Protein AF-A0A1K1MKZ1-F1 (afdb_monomer)

Radius of gyration: 16.84 Å; Cα contacts (8 Å, |Δi|>4): 110; chains: 1; bounding box: 37×31×48 Å

Solvent-accessible surface area (backbone atoms only — not comparable to full-atom values): 6773 Å² total; per-residue (Å²): 129,90,79,80,50,35,42,56,54,51,42,33,53,75,53,73,44,52,67,61,57,47,12,58,75,70,70,48,51,48,69,56,46,55,48,37,44,48,33,24,62,73,51,54,69,74,54,50,50,49,51,20,63,74,36,75,48,57,65,86,42,44,46,56,41,38,50,76,76,44,83,80,62,46,66,76,57,48,52,53,48,53,37,51,52,45,32,75,74,72,42,54,68,73,57,30,51,52,53,51,53,52,49,53,54,51,54,49,35,35,75,72,66,78,39,81,83,83,126

Secondary structure (DSSP, 8-state):
-----EEHHHHHHHTT--HHHHHHHHTS-HHHHHHHHHBGGG--HHHHHHHHHHHT--TTTEE-SBGGGGTT--HHHHHHHHHHHHHHTT--HHHHHHHHHHHHHHHHHHHTTSS----

Mean predicted aligned error: 11.68 Å

pLDDT: mean 83.81, std 14.67, range [37.41, 98.06]

Sequence (119 aa):
MTEYKITIRTAREEAGMSLEKAAQDIGVSVKRLKWYELHGSRIPVNMARKLAETYGVSTDEIHFGTEEDCDGWNLSVMRRDVIQRIVNFGISPERAEIMVSSLESKLLAVIQGEEELAL

Nearest PDB structures (foldseek):
  3mlf-assembly2_C  TM=7.728E-01  e=1.302E-02  Staphylococcus aureus subsp. aureus USA300_TCH1516
  2b5a-assembly1_A  TM=8.771E-01  e=5.605E-02  [Bacillus] caldolyticus
  3f52-assembly1_A  TM=9.070E-01  e=9.828E-02  Corynebacterium glutamicum
  2lyp-assembly1_A  TM=8.109E-01  e=5.929E-02  Enterococcus faecalis
  3vk0-assembly1_A  TM=7.395E-01  e=5.010E-02  Neisseria meningitidis MC58

Foldseek 3Di:
DPQAAEALVLLCVQLVHDLCRLCVQLVHDSVVSVVCSQQLLPDDPVSLVSSCVSSVHDSSRYDSHGVVVVPDDDPVVCLVVQLVVVVVVVDDSVVSNVVSVVVVVVVVCVVVVVDPDDD

Structure (mmCIF, N/CA/C/O backbone):
data_AF-A0A1K1MKZ1-F1
#
_entry.id   AF-A0A1K1MKZ1-F1
#
loop_
_atom_site.group_PDB
_atom_site.id
_atom_site.type_symbol
_atom_site.label_atom_id
_atom_site.label_alt_id
_atom_site.label_comp_id
_atom_site.label_asym_id
_atom_site.label_entity_id
_atom_site.label_seq_id
_atom_site.pdbx_PDB_ins_code
_atom_site.Cartn_x
_atom_site.Cartn_y
_atom_site.Cartn_z
_atom_site.occupancy
_atom_site.B_iso_or_equiv
_atom_site.auth_seq_id
_atom_site.auth_comp_id
_atom_site.auth_asym_id
_atom_site.auth_atom_id
_atom_site.pdbx_PDB_model_num
ATOM 1 N N . MET A 1 1 ? -14.957 -9.172 -19.477 1.00 37.41 1 MET A N 1
ATOM 2 C CA . MET A 1 1 ? -14.214 -7.999 -18.979 1.00 37.41 1 MET A CA 1
ATOM 3 C C . MET A 1 1 ? -13.135 -8.524 -18.059 1.00 37.41 1 MET A C 1
ATOM 5 O O . MET A 1 1 ? -13.472 -9.210 -17.107 1.00 37.41 1 MET A O 1
ATOM 9 N N . THR A 1 2 ? -11.865 -8.334 -18.397 1.00 39.31 2 THR A N 1
ATOM 10 C CA . THR A 1 2 ? -10.751 -8.685 -17.508 1.00 39.31 2 THR A CA 1
ATOM 11 C C . THR A 1 2 ? -10.769 -7.716 -16.331 1.00 39.31 2 THR A C 1
ATOM 13 O O . THR A 1 2 ? -10.584 -6.517 -16.513 1.00 39.31 2 THR A O 1
ATOM 16 N N . GLU A 1 3 ? -11.118 -8.241 -15.162 1.00 56.44 3 GLU A N 1
ATOM 17 C CA . GLU A 1 3 ? -11.353 -7.513 -13.917 1.00 56.44 3 GLU A CA 1
ATOM 18 C C . GLU A 1 3 ? -10.015 -6.984 -13.374 1.00 56.44 3 GLU A C 1
ATOM 20 O O . GLU A 1 3 ? -9.137 -7.764 -13.002 1.00 56.44 3 GLU A O 1
ATOM 25 N N . TYR A 1 4 ? -9.823 -5.664 -13.401 1.00 66.75 4 TYR A N 1
ATOM 26 C CA . TYR A 1 4 ? -8.646 -5.021 -12.820 1.00 66.75 4 TYR A CA 1
ATOM 27 C C . TYR A 1 4 ? -8.772 -5.077 -11.294 1.00 66.75 4 TYR A C 1
ATOM 29 O O . 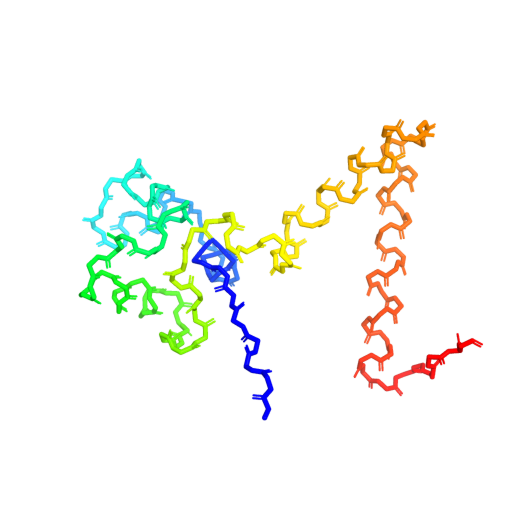TYR A 1 4 ? -9.731 -4.543 -10.742 1.00 66.75 4 TYR A O 1
ATOM 37 N N . LYS A 1 5 ? -7.834 -5.752 -10.621 1.00 83.06 5 LYS A N 1
ATOM 38 C CA . LYS A 1 5 ? -7.792 -5.859 -9.156 1.00 83.06 5 LYS A CA 1
ATOM 39 C C . LYS A 1 5 ? -6.575 -5.115 -8.620 1.00 83.06 5 LYS A C 1
ATOM 41 O O . LYS A 1 5 ? -5.498 -5.192 -9.206 1.00 83.06 5 LYS A O 1
ATOM 46 N N . ILE A 1 6 ? -6.735 -4.444 -7.487 1.00 85.31 6 ILE A N 1
ATOM 47 C CA . ILE A 1 6 ? -5.677 -3.698 -6.803 1.00 85.31 6 ILE A CA 1
ATOM 48 C C . ILE A 1 6 ? -5.078 -4.509 -5.654 1.00 85.31 6 ILE A C 1
ATOM 50 O O . ILE A 1 6 ? -5.718 -5.390 -5.080 1.00 85.31 6 ILE A O 1
ATOM 54 N N . THR A 1 7 ? -3.833 -4.215 -5.285 1.00 89.81 7 THR A N 1
ATOM 55 C CA . THR A 1 7 ? -3.218 -4.846 -4.108 1.00 89.81 7 THR A CA 1
ATOM 56 C C . THR A 1 7 ? -3.839 -4.323 -2.811 1.00 89.81 7 THR A C 1
ATOM 58 O O . THR A 1 7 ? -4.373 -3.215 -2.763 1.00 89.81 7 THR A O 1
ATOM 61 N N . ILE A 1 8 ? -3.691 -5.073 -1.718 1.00 92.00 8 ILE A N 1
ATOM 62 C CA . ILE A 1 8 ? -4.114 -4.635 -0.374 1.00 92.00 8 ILE A CA 1
ATOM 63 C C . ILE A 1 8 ? -3.406 -3.334 0.030 1.00 92.00 8 ILE A C 1
ATOM 65 O O . ILE A 1 8 ? -4.019 -2.450 0.626 1.00 92.00 8 ILE A O 1
ATOM 69 N N . ARG A 1 9 ? -2.121 -3.195 -0.330 1.00 92.69 9 ARG A N 1
ATOM 70 C CA . ARG A 1 9 ? -1.355 -1.961 -0.119 1.00 92.69 9 ARG A CA 1
ATOM 71 C C . ARG A 1 9 ? -1.977 -0.793 -0.878 1.00 92.69 9 ARG A C 1
ATOM 73 O O . ARG A 1 9 ? -2.153 0.269 -0.295 1.00 92.69 9 ARG A O 1
ATOM 80 N N . THR A 1 10 ? -2.301 -0.998 -2.153 1.00 88.56 10 THR A N 1
ATOM 81 C CA . THR A 1 10 ? -2.924 0.023 -3.007 1.00 88.56 10 THR A CA 1
ATOM 82 C C . THR A 1 10 ? -4.262 0.465 -2.424 1.00 88.56 10 THR A C 1
ATOM 84 O O . THR A 1 10 ? -4.448 1.657 -2.222 1.00 88.56 10 THR A O 1
ATOM 87 N N . ALA A 1 11 ? -5.125 -0.476 -2.027 1.00 92.56 11 ALA A N 1
ATOM 88 C CA . ALA A 1 11 ? -6.397 -0.160 -1.375 1.00 92.56 11 ALA A CA 1
ATOM 89 C C . ALA A 1 11 ? -6.206 0.699 -0.109 1.00 92.56 11 ALA A C 1
ATOM 91 O O . ALA A 1 11 ? -6.930 1.667 0.109 1.00 92.56 11 ALA A O 1
ATOM 92 N N . ARG A 1 12 ? -5.187 0.399 0.710 1.00 95.56 12 ARG A N 1
ATOM 93 C CA . ARG A 1 12 ? -4.854 1.212 1.891 1.00 95.56 12 ARG A CA 1
ATOM 94 C C . ARG A 1 12 ? -4.372 2.619 1.522 1.00 95.56 12 ARG A C 1
ATOM 96 O O . ARG A 1 12 ? -4.743 3.586 2.187 1.00 95.56 12 ARG A O 1
ATOM 103 N N . GLU A 1 13 ? -3.486 2.723 0.535 1.00 93.06 13 GLU A N 1
ATOM 104 C CA . GLU A 1 13 ? -2.912 3.997 0.088 1.00 93.06 13 GLU A CA 1
ATOM 105 C C . GLU A 1 13 ? -3.986 4.905 -0.525 1.00 93.06 13 GLU A C 1
ATOM 107 O O . GLU A 1 13 ? -4.035 6.087 -0.189 1.00 93.06 13 GLU A O 1
ATOM 112 N N . GLU A 1 14 ? -4.899 4.350 -1.324 1.00 90.81 14 GLU A N 1
ATOM 113 C CA . GLU A 1 14 ? -6.048 5.068 -1.895 1.00 90.81 14 GLU A CA 1
ATOM 114 C C . GLU A 1 14 ? -7.070 5.482 -0.828 1.00 90.81 14 GLU A C 1
ATOM 116 O O . GLU A 1 14 ? -7.641 6.569 -0.910 1.00 90.81 14 GLU A O 1
ATOM 121 N N . ALA A 1 15 ? -7.220 4.692 0.240 1.00 92.94 15 ALA A N 1
ATOM 122 C CA . ALA A 1 15 ? -7.980 5.083 1.428 1.00 92.94 15 ALA A CA 1
ATOM 123 C C . ALA A 1 15 ? -7.283 6.173 2.278 1.00 92.94 15 ALA A C 1
ATOM 125 O O . ALA A 1 15 ? -7.802 6.573 3.323 1.00 92.94 15 ALA A O 1
ATOM 126 N N . GLY A 1 16 ? -6.095 6.647 1.878 1.00 94.56 16 GLY A N 1
ATOM 127 C CA . GLY A 1 16 ? -5.350 7.699 2.573 1.00 94.56 16 GLY A CA 1
ATOM 128 C C . GLY A 1 16 ? -4.791 7.272 3.933 1.00 94.56 16 GLY A C 1
ATOM 129 O O . GLY A 1 16 ? -4.509 8.117 4.785 1.00 94.56 16 GLY A O 1
ATOM 130 N N . MET A 1 17 ? -4.644 5.965 4.172 1.00 95.94 17 MET A N 1
ATOM 131 C CA . MET A 1 17 ? -4.251 5.432 5.474 1.00 95.94 17 MET A CA 1
ATOM 132 C C . MET A 1 17 ? -2.757 5.106 5.548 1.00 95.94 17 MET A C 1
ATOM 134 O O . MET A 1 17 ? -2.203 4.390 4.706 1.00 95.94 17 MET A O 1
ATOM 138 N N . SER A 1 18 ? -2.104 5.537 6.634 1.00 96.69 18 SER A N 1
ATOM 139 C CA . SER A 1 18 ? -0.785 5.002 6.990 1.00 96.69 18 SER A CA 1
ATOM 140 C C . SER A 1 18 ? -0.899 3.534 7.412 1.00 96.69 18 SER A C 1
ATOM 142 O O . SER A 1 18 ? -1.965 3.062 7.822 1.00 96.69 18 SER A O 1
ATOM 144 N N . LEU A 1 19 ? 0.214 2.803 7.345 1.00 96.75 19 LEU A N 1
ATOM 145 C CA . LEU A 1 19 ? 0.263 1.404 7.766 1.00 96.75 19 LEU A CA 1
ATOM 146 C C . LEU A 1 19 ? -0.100 1.250 9.256 1.00 96.75 19 LEU A C 1
ATOM 148 O O . LEU A 1 19 ? -0.802 0.318 9.637 1.00 96.75 19 LEU A O 1
ATOM 152 N N . GLU A 1 20 ? 0.345 2.180 10.098 1.00 97.81 20 GLU A N 1
ATOM 153 C CA . GLU A 1 20 ? 0.076 2.209 11.537 1.00 97.81 20 GLU A CA 1
ATOM 154 C C . GLU A 1 20 ? -1.402 2.463 11.820 1.00 97.81 20 GLU A C 1
ATOM 156 O O . GLU A 1 20 ? -2.010 1.741 12.613 1.00 97.81 20 GLU A O 1
ATOM 161 N N . LYS A 1 21 ? -1.985 3.455 11.136 1.00 97.56 21 LYS A N 1
ATOM 162 C CA . LYS A 1 21 ? -3.394 3.816 11.290 1.00 97.56 21 LYS A CA 1
ATOM 163 C C . LYS A 1 21 ? -4.308 2.676 10.847 1.00 97.56 21 LYS A C 1
ATOM 165 O O . LYS A 1 21 ? -5.187 2.271 11.603 1.00 97.56 21 LYS A O 1
ATOM 170 N N . ALA A 1 22 ? -4.041 2.095 9.680 1.00 97.62 22 ALA A N 1
ATOM 171 C CA . ALA A 1 22 ? -4.790 0.943 9.196 1.00 97.62 22 ALA A CA 1
ATOM 172 C C . ALA A 1 22 ? -4.669 -0.254 10.151 1.00 97.62 22 ALA A C 1
ATOM 174 O O . ALA A 1 22 ? -5.669 -0.886 10.479 1.00 97.62 22 ALA A O 1
ATOM 175 N N . ALA A 1 23 ? -3.466 -0.557 10.650 1.00 97.81 23 ALA A N 1
ATOM 176 C CA . ALA A 1 23 ? -3.267 -1.663 11.586 1.00 97.81 23 ALA A CA 1
ATOM 177 C C . ALA A 1 23 ? -4.066 -1.466 12.885 1.00 97.81 23 ALA A C 1
ATOM 179 O O . ALA A 1 23 ? -4.680 -2.417 13.376 1.00 97.81 23 ALA A O 1
ATOM 180 N N . GLN A 1 24 ? -4.102 -0.234 13.401 1.00 97.44 24 GLN A N 1
ATOM 181 C CA . GLN A 1 24 ? -4.913 0.137 14.556 1.00 97.44 24 GLN A CA 1
ATOM 182 C C . GLN A 1 24 ? -6.410 -0.076 14.290 1.00 97.44 24 GLN A C 1
ATOM 184 O O . GLN A 1 24 ? -7.071 -0.737 15.091 1.00 97.44 24 GLN A O 1
ATOM 189 N N . ASP A 1 25 ? -6.927 0.419 13.165 1.00 96.69 25 ASP A N 1
ATOM 190 C CA . ASP A 1 25 ? -8.357 0.346 12.827 1.00 96.69 25 ASP A CA 1
ATOM 191 C C . ASP A 1 25 ? -8.809 -1.101 12.549 1.00 96.69 25 ASP A C 1
ATOM 193 O O . ASP A 1 25 ? -9.879 -1.543 12.976 1.00 96.69 25 ASP A O 1
ATOM 197 N N . ILE A 1 26 ? -7.938 -1.901 11.932 1.00 96.12 26 ILE A N 1
ATOM 198 C CA . ILE A 1 26 ? -8.168 -3.329 11.679 1.00 96.12 26 ILE A CA 1
ATOM 199 C C . ILE A 1 26 ? -7.983 -4.163 12.960 1.00 96.12 26 ILE A C 1
ATOM 201 O O . ILE A 1 26 ? -8.495 -5.282 13.060 1.00 96.12 26 ILE A O 1
ATOM 205 N N . GLY A 1 27 ? -7.302 -3.641 13.981 1.00 96.31 27 GLY A N 1
ATOM 206 C CA . GLY A 1 27 ? -7.037 -4.352 15.232 1.00 96.31 27 GLY A CA 1
ATOM 207 C C . GLY A 1 27 ? -5.984 -5.455 15.086 1.00 96.31 27 GLY A C 1
ATOM 208 O O . GLY A 1 27 ? -6.122 -6.538 15.658 1.00 96.31 27 GLY A O 1
ATOM 209 N N . VAL A 1 28 ? -4.935 -5.205 14.300 1.00 96.88 28 VAL A N 1
ATOM 210 C CA . VAL A 1 28 ? -3.778 -6.099 14.131 1.00 96.88 28 VAL A CA 1
ATOM 211 C C . VAL A 1 28 ? -2.477 -5.344 14.395 1.00 96.88 28 VAL A C 1
ATOM 213 O O . VAL A 1 28 ? -2.441 -4.120 14.431 1.00 96.88 28 VAL A O 1
ATOM 216 N N . SER A 1 29 ? -1.367 -6.060 14.584 1.00 98.06 29 SER A N 1
ATOM 217 C CA . SER A 1 29 ? -0.066 -5.393 14.661 1.00 98.06 29 SER A CA 1
ATOM 218 C C . SER A 1 29 ? 0.358 -4.863 13.289 1.00 98.06 29 SER A C 1
ATOM 220 O O . SER A 1 29 ? 0.086 -5.492 12.267 1.00 98.06 29 SER A O 1
ATOM 222 N N . VAL A 1 30 ? 1.114 -3.761 13.271 1.00 97.69 30 VAL A N 1
ATOM 223 C CA . VAL A 1 30 ? 1.715 -3.185 12.049 1.00 97.69 30 VAL A CA 1
ATOM 224 C C . VAL A 1 30 ? 2.486 -4.247 11.258 1.00 97.69 30 VAL A C 1
ATOM 226 O O . VAL A 1 30 ? 2.338 -4.371 10.046 1.00 97.69 30 VAL A O 1
ATOM 229 N N . LYS A 1 31 ? 3.249 -5.098 11.960 1.00 96.44 31 LYS A N 1
ATOM 230 C CA . LYS A 1 31 ? 3.980 -6.223 11.359 1.00 96.44 31 LYS A CA 1
ATOM 231 C C . LYS A 1 31 ? 3.048 -7.235 10.685 1.00 96.44 31 LYS A C 1
ATOM 233 O O . LYS A 1 31 ? 3.381 -7.738 9.618 1.00 96.44 31 LYS A O 1
ATOM 238 N N . ARG A 1 32 ? 1.905 -7.552 11.305 1.00 95.31 32 ARG A N 1
ATOM 239 C CA . ARG A 1 32 ? 0.921 -8.487 10.744 1.00 95.31 32 ARG A CA 1
ATOM 240 C C . ARG A 1 32 ? 0.221 -7.883 9.528 1.00 95.31 32 ARG A C 1
ATOM 242 O O . ARG A 1 32 ? 0.074 -8.593 8.544 1.00 95.31 32 ARG A O 1
ATOM 249 N N . LEU A 1 33 ? -0.130 -6.596 9.561 1.00 96.31 33 LEU A N 1
ATOM 250 C CA . LEU A 1 33 ? -0.688 -5.917 8.390 1.00 96.31 33 LEU A CA 1
ATOM 251 C C . LEU A 1 33 ? 0.312 -5.878 7.228 1.00 96.31 33 LEU A C 1
ATOM 253 O O . LEU A 1 33 ? -0.035 -6.257 6.118 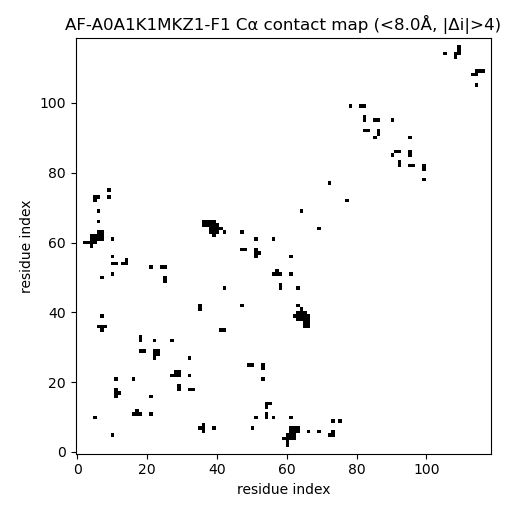1.00 96.31 33 LEU A O 1
ATOM 257 N N . LYS A 1 34 ? 1.577 -5.530 7.491 1.00 93.38 34 LYS A N 1
ATOM 258 C CA . LYS A 1 34 ? 2.639 -5.580 6.473 1.00 93.38 34 LYS A CA 1
ATOM 259 C C . LYS A 1 34 ? 2.795 -6.977 5.871 1.00 93.38 34 LYS A C 1
ATOM 261 O O . LYS A 1 34 ? 3.000 -7.119 4.673 1.00 93.38 34 LYS A O 1
ATOM 266 N N . TRP A 1 35 ? 2.702 -8.011 6.705 1.00 92.75 35 TRP A N 1
ATO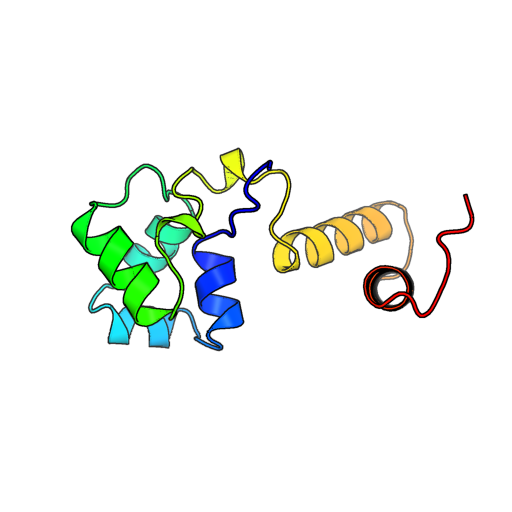M 267 C CA . TRP A 1 35 ? 2.751 -9.396 6.244 1.00 92.75 35 TRP A CA 1
ATOM 268 C C . TRP A 1 35 ? 1.541 -9.752 5.370 1.00 92.75 35 TRP A C 1
ATOM 270 O O . TRP A 1 35 ? 1.703 -10.456 4.382 1.00 92.75 35 TRP A O 1
ATOM 280 N N . TYR A 1 36 ? 0.350 -9.242 5.694 1.00 93.75 36 TYR A N 1
ATOM 281 C CA . TYR A 1 36 ? -0.841 -9.397 4.858 1.00 93.75 36 TYR A CA 1
ATOM 282 C C . TYR A 1 36 ? -0.705 -8.703 3.504 1.00 93.75 36 TYR A C 1
ATOM 284 O O . TYR A 1 36 ? -1.049 -9.318 2.504 1.00 93.75 36 TYR A O 1
ATOM 292 N N . GLU A 1 37 ? -0.152 -7.488 3.445 1.00 91.69 37 GLU A N 1
ATOM 293 C CA . GLU A 1 37 ? 0.111 -6.817 2.161 1.00 91.69 37 GLU A CA 1
ATOM 294 C C . GLU A 1 37 ? 1.017 -7.655 1.247 1.00 91.69 37 GLU A C 1
ATOM 296 O O . GLU A 1 37 ? 0.730 -7.784 0.064 1.00 91.69 37 GLU A O 1
ATOM 301 N N . LEU A 1 38 ? 2.050 -8.287 1.815 1.00 86.75 38 LEU A N 1
ATOM 302 C CA . LEU A 1 38 ? 3.016 -9.105 1.072 1.00 86.75 38 LEU A CA 1
ATOM 303 C C . LEU A 1 38 ? 2.485 -10.500 0.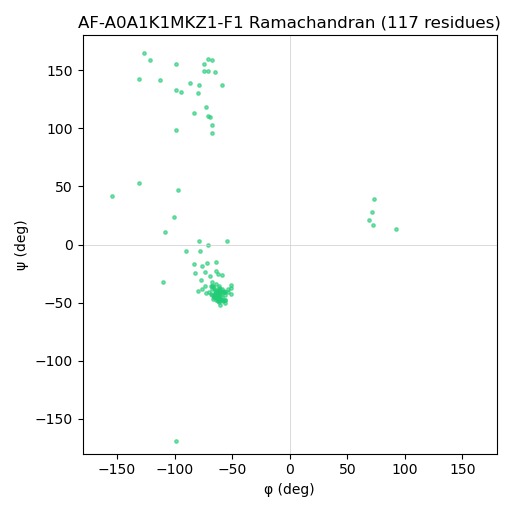698 1.00 86.75 38 LEU A C 1
ATOM 305 O O . LEU A 1 38 ? 2.908 -11.089 -0.298 1.00 86.75 38 LEU A O 1
ATOM 309 N N . HIS A 1 39 ? 1.594 -11.061 1.517 1.00 86.12 39 HIS A N 1
ATOM 310 C CA . HIS A 1 39 ? 1.147 -12.453 1.430 1.00 86.12 39 HIS A CA 1
ATOM 311 C C . HIS A 1 39 ? -0.382 -12.563 1.470 1.00 86.12 39 HIS A C 1
ATOM 313 O O . HIS A 1 39 ? -0.942 -13.322 2.269 1.00 86.12 39 HIS A O 1
ATOM 319 N N . GLY A 1 40 ? -1.058 -11.821 0.590 1.00 85.81 40 GLY A N 1
ATOM 320 C CA . GLY A 1 40 ? -2.517 -11.786 0.458 1.00 85.81 40 GLY A CA 1
ATOM 321 C C . GLY A 1 40 ? -3.172 -13.166 0.336 1.00 85.81 40 GLY A C 1
ATOM 322 O O . GLY A 1 40 ? -4.218 -13.401 0.941 1.00 85.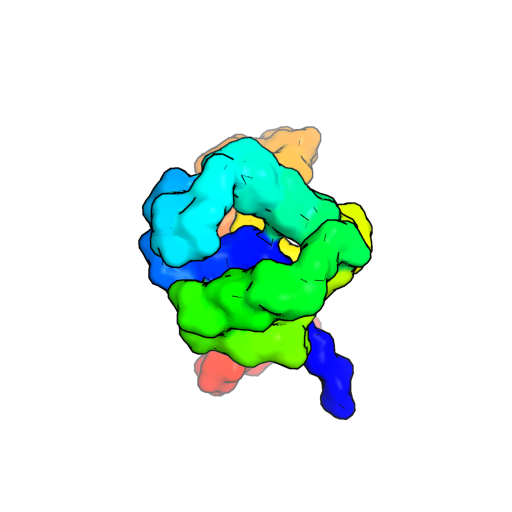81 40 GLY A O 1
ATOM 323 N N . SER A 1 41 ? -2.501 -14.120 -0.318 1.00 85.56 41 SER A N 1
ATOM 324 C CA . SER A 1 41 ? -2.965 -15.513 -0.483 1.00 85.56 41 SER A CA 1
ATOM 325 C C . SER A 1 41 ? -3.085 -16.302 0.818 1.00 85.56 41 SER A C 1
ATOM 327 O O . SER A 1 41 ? -3.712 -17.360 0.859 1.00 85.56 41 SER A O 1
ATOM 329 N N . ARG A 1 42 ? -2.492 -15.800 1.904 1.00 87.81 42 ARG A N 1
ATOM 330 C CA . ARG A 1 42 ? -2.497 -16.439 3.224 1.00 87.81 42 ARG A CA 1
ATOM 331 C C . ARG A 1 42 ? -3.379 -15.706 4.233 1.00 87.81 42 ARG A C 1
ATOM 333 O O . ARG A 1 42 ? -3.308 -15.988 5.432 1.00 87.81 42 ARG A O 1
ATOM 340 N N . ILE A 1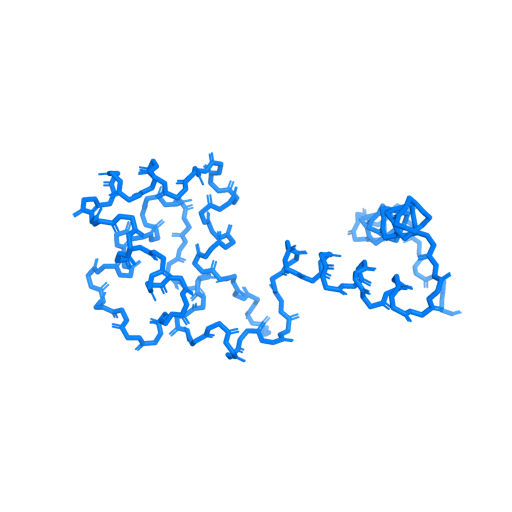 43 ? -4.187 -14.752 3.778 1.00 91.12 43 ILE A N 1
ATOM 341 C CA . ILE A 1 43 ? -5.077 -13.982 4.642 1.00 91.12 43 ILE A CA 1
ATOM 342 C C . ILE A 1 43 ? -6.333 -14.798 4.966 1.00 91.12 43 ILE A C 1
ATOM 344 O O . ILE A 1 43 ? -6.996 -15.310 4.065 1.00 91.12 43 ILE A O 1
ATOM 348 N N . PRO A 1 44 ? -6.722 -14.895 6.249 1.00 92.38 44 PRO A N 1
ATOM 349 C CA . PRO A 1 44 ? -8.018 -15.448 6.626 1.00 92.38 44 PRO A CA 1
ATOM 350 C C . PRO A 1 44 ? -9.183 -14.663 6.000 1.00 92.38 44 PRO A C 1
ATOM 352 O O . PRO A 1 44 ? -9.196 -13.437 6.049 1.00 92.38 44 PRO A O 1
ATOM 355 N N . VAL A 1 45 ? -10.214 -15.343 5.489 1.00 90.81 45 VAL A N 1
ATOM 356 C CA . VAL A 1 45 ? -11.359 -14.707 4.792 1.00 90.81 45 VAL A CA 1
ATOM 357 C C . VAL A 1 45 ? -12.036 -13.604 5.620 1.00 90.81 45 VAL A C 1
ATOM 359 O O . VAL A 1 45 ? -12.426 -12.562 5.099 1.00 90.81 45 VAL A O 1
ATOM 362 N N . ASN A 1 46 ? -12.154 -13.794 6.936 1.00 93.31 46 ASN A N 1
ATOM 363 C CA . ASN A 1 46 ? -12.701 -12.772 7.830 1.00 93.31 46 ASN A CA 1
ATOM 364 C C . ASN A 1 46 ? -11.837 -11.501 7.877 1.00 93.31 46 ASN A C 1
ATOM 366 O O . ASN A 1 46 ? -12.377 -10.407 8.001 1.00 93.31 46 ASN A O 1
ATOM 370 N N . MET A 1 47 ? -10.517 -11.644 7.766 1.00 94.50 47 MET A N 1
ATOM 371 C CA . MET A 1 47 ? -9.582 -10.527 7.717 1.00 94.50 47 MET A CA 1
ATOM 372 C C . MET A 1 47 ? -9.585 -9.846 6.347 1.00 94.50 47 MET A C 1
ATOM 374 O O . MET A 1 47 ? -9.553 -8.624 6.293 1.00 94.50 47 MET A O 1
ATOM 378 N N . ALA A 1 48 ? -9.701 -10.615 5.262 1.00 93.06 48 ALA A N 1
ATOM 379 C CA . ALA A 1 48 ? -9.858 -10.087 3.906 1.00 93.06 48 ALA A CA 1
ATOM 380 C C . ALA A 1 48 ? -11.069 -9.144 3.802 1.00 93.06 48 ALA A C 1
ATOM 382 O O . ALA A 1 48 ? -10.944 -8.014 3.337 1.00 93.06 48 ALA A O 1
ATOM 383 N N . ARG A 1 49 ? -12.221 -9.567 4.335 1.00 94.62 49 ARG A N 1
ATOM 384 C CA . ARG A 1 49 ? -13.421 -8.724 4.419 1.00 94.62 49 ARG A CA 1
ATOM 385 C C . ARG A 1 49 ? -13.211 -7.489 5.296 1.00 94.62 49 ARG A C 1
ATOM 387 O O . ARG A 1 49 ? -13.585 -6.399 4.891 1.00 94.62 49 ARG A O 1
ATOM 394 N N . LYS A 1 50 ? -12.569 -7.640 6.459 1.00 95.62 50 LYS A N 1
ATOM 395 C CA . LYS A 1 50 ? -12.294 -6.506 7.352 1.00 95.62 50 LYS A CA 1
ATOM 396 C C . LYS A 1 50 ? -11.384 -5.458 6.701 1.00 95.62 50 LYS A C 1
ATOM 398 O O . LYS A 1 50 ? -11.598 -4.267 6.898 1.00 95.62 50 LYS A O 1
ATOM 403 N N . LEU A 1 51 ? -10.382 -5.892 5.935 1.00 95.12 51 LEU A N 1
ATOM 404 C CA . LEU A 1 51 ? -9.515 -5.012 5.145 1.00 95.12 51 LEU A CA 1
ATOM 405 C C . LEU A 1 51 ? -10.338 -4.227 4.119 1.00 95.12 51 LEU A C 1
ATOM 407 O O . LEU A 1 51 ? -10.278 -3.004 4.111 1.00 95.12 51 LEU A O 1
ATOM 411 N N . ALA A 1 52 ? -11.148 -4.929 3.323 1.00 95.00 52 ALA A N 1
ATOM 412 C CA . ALA A 1 52 ? -12.005 -4.330 2.303 1.00 95.00 52 ALA A CA 1
ATOM 413 C C . ALA A 1 52 ? -12.973 -3.290 2.902 1.00 95.00 52 ALA A C 1
ATOM 415 O O . ALA A 1 52 ? -13.004 -2.142 2.464 1.00 95.00 52 ALA A O 1
ATOM 416 N N . GLU A 1 53 ? -13.661 -3.648 3.993 1.00 96.38 53 GLU A N 1
ATOM 417 C CA . GLU A 1 53 ? -14.538 -2.741 4.748 1.00 96.38 53 GLU A CA 1
ATOM 418 C C . GLU A 1 53 ? -13.789 -1.511 5.283 1.00 96.38 53 GLU A C 1
ATOM 420 O O . GLU A 1 53 ? -14.302 -0.399 5.205 1.00 96.38 53 GLU A O 1
ATOM 425 N N . THR A 1 54 ? -12.570 -1.693 5.805 1.0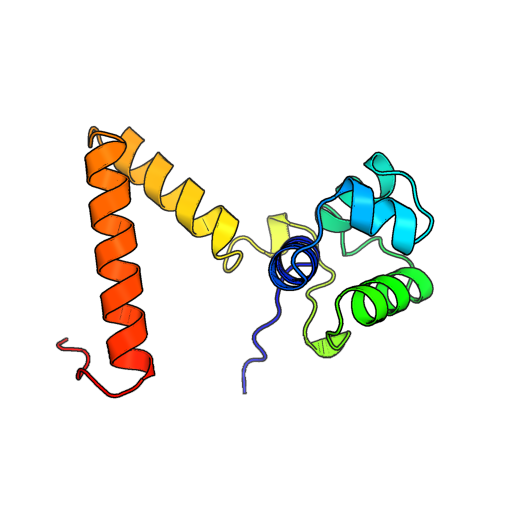0 96.94 54 THR A N 1
ATOM 426 C CA . THR A 1 54 ? -11.764 -0.587 6.354 1.00 96.94 54 THR A CA 1
ATOM 427 C C . THR A 1 54 ? -11.305 0.380 5.264 1.00 96.94 54 THR A C 1
ATOM 429 O O . THR A 1 54 ? -11.223 1.581 5.506 1.00 96.94 54 THR A O 1
ATOM 432 N N . TYR A 1 55 ? -11.001 -0.133 4.072 1.00 96.19 55 TYR A N 1
ATOM 433 C CA . TYR A 1 55 ? -10.507 0.667 2.950 1.00 96.19 55 TYR A CA 1
ATOM 434 C C . TYR A 1 55 ? -11.623 1.206 2.052 1.00 96.19 55 TYR A C 1
ATOM 436 O O . TYR A 1 55 ? -11.349 2.005 1.165 1.00 96.19 55 TYR A O 1
ATOM 444 N N . GLY A 1 56 ? -12.877 0.812 2.292 1.00 94.69 56 GLY A N 1
ATOM 445 C CA . GLY A 1 56 ? -14.020 1.276 1.508 1.00 94.69 56 GLY A CA 1
ATOM 446 C C . GLY A 1 56 ? -14.064 0.704 0.089 1.00 94.69 56 GLY A C 1
ATOM 447 O O . GLY A 1 56 ? -14.607 1.353 -0.799 1.00 94.69 56 GLY A O 1
ATOM 448 N N . VAL A 1 57 ? -13.509 -0.493 -0.118 1.00 92.56 57 VAL A N 1
ATOM 449 C CA . VAL A 1 57 ? -13.476 -1.190 -1.416 1.00 92.56 57 VAL A CA 1
ATOM 450 C C . VAL A 1 57 ? -14.154 -2.558 -1.315 1.00 92.56 57 VAL A C 1
ATOM 452 O O . VAL A 1 57 ? -14.282 -3.122 -0.226 1.00 92.56 57 VAL A O 1
ATOM 455 N N . SER A 1 58 ? -14.588 -3.123 -2.440 1.00 92.12 58 SER A N 1
ATOM 456 C CA . SER A 1 58 ? -15.114 -4.488 -2.500 1.00 92.12 58 SER A CA 1
ATOM 457 C C . SER A 1 58 ? -13.991 -5.522 -2.391 1.00 92.12 58 SER A C 1
ATOM 459 O O . SER A 1 58 ? -12.878 -5.328 -2.879 1.00 92.12 58 SER A O 1
ATOM 461 N N . THR A 1 59 ? -14.288 -6.691 -1.816 1.00 90.38 59 THR A N 1
ATOM 462 C CA . THR A 1 59 ? -13.355 -7.828 -1.852 1.00 90.38 59 THR A CA 1
ATOM 463 C C . THR A 1 59 ? -13.068 -8.308 -3.273 1.00 90.38 59 THR A C 1
ATOM 465 O O . THR A 1 59 ? -12.003 -8.869 -3.505 1.00 90.38 59 THR A O 1
ATOM 468 N N . ASP A 1 60 ? -13.978 -8.077 -4.222 1.00 89.00 60 ASP A N 1
ATOM 469 C CA . ASP A 1 60 ? -13.782 -8.461 -5.626 1.00 89.00 60 ASP A CA 1
ATOM 470 C C . ASP A 1 60 ? -12.766 -7.554 -6.338 1.00 89.00 60 ASP A C 1
ATOM 472 O O . ASP A 1 60 ? -12.106 -7.989 -7.285 1.00 89.00 60 ASP A O 1
ATOM 476 N N . GLU A 1 61 ? -12.578 -6.331 -5.833 1.00 86.94 61 GLU A N 1
ATOM 477 C CA . GLU A 1 61 ? -11.611 -5.349 -6.332 1.00 86.94 61 GLU A CA 1
ATOM 478 C C . GLU A 1 61 ? -10.201 -5.586 -5.771 1.00 86.94 61 GLU A C 1
ATOM 480 O O . GLU A 1 61 ? -9.227 -5.092 -6.335 1.00 86.94 61 GLU A O 1
ATOM 485 N N . ILE A 1 62 ? -10.054 -6.370 -4.695 1.00 88.44 62 ILE A N 1
ATOM 486 C CA . ILE A 1 62 ? -8.755 -6.665 -4.080 1.00 88.44 62 ILE A CA 1
ATOM 487 C C . ILE A 1 62 ? -8.174 -7.975 -4.626 1.00 88.44 62 ILE A C 1
ATOM 489 O O . ILE A 1 62 ? -8.804 -9.034 -4.622 1.00 88.44 62 ILE A O 1
ATOM 493 N N . HIS A 1 63 ? -6.904 -7.932 -5.021 1.00 87.25 63 HIS A N 1
ATOM 494 C CA . HIS A 1 63 ? -6.113 -9.116 -5.313 1.00 87.25 63 HIS A CA 1
ATOM 495 C C . HIS A 1 63 ? -5.531 -9.719 -4.022 1.00 87.25 63 HIS A C 1
ATOM 497 O O . HIS A 1 63 ? -4.648 -9.139 -3.389 1.00 87.25 63 HIS A O 1
ATOM 503 N N . PHE A 1 64 ? -5.993 -10.917 -3.654 1.00 82.94 64 PHE A N 1
ATOM 504 C CA . PHE A 1 64 ? -5.502 -11.691 -2.504 1.00 82.94 64 PHE A CA 1
ATOM 505 C C . PHE A 1 64 ? -4.459 -12.748 -2.913 1.00 82.94 64 PHE A C 1
ATOM 507 O O . PHE A 1 64 ? -4.552 -13.904 -2.512 1.00 82.94 64 PHE A O 1
ATOM 514 N N . GLY A 1 65 ? -3.479 -12.371 -3.732 1.00 79.06 65 GLY A N 1
ATOM 515 C CA . GLY A 1 65 ? -2.288 -13.176 -4.037 1.00 79.06 65 GLY A CA 1
ATOM 516 C C . GLY A 1 65 ? -1.078 -12.753 -3.207 1.00 79.06 65 GLY A C 1
ATOM 517 O O . GLY A 1 65 ? -1.193 -12.010 -2.236 1.00 79.06 65 GLY A O 1
ATOM 518 N N . THR A 1 66 ? 0.098 -13.253 -3.545 1.00 67.31 66 THR A N 1
ATOM 519 C CA . THR A 1 66 ? 1.376 -12.704 -3.076 1.00 67.31 66 THR A CA 1
ATOM 520 C C . THR A 1 66 ? 1.684 -11.394 -3.808 1.00 67.31 66 THR A C 1
ATOM 522 O O . THR A 1 66 ? 1.186 -11.170 -4.907 1.00 67.31 66 THR A O 1
ATOM 525 N N . GLU A 1 67 ? 2.493 -10.501 -3.228 1.00 54.50 67 GLU A N 1
ATOM 526 C CA . GLU A 1 67 ? 2.952 -9.309 -3.970 1.00 54.50 67 GLU A CA 1
ATOM 527 C C . GLU A 1 67 ? 3.716 -9.690 -5.256 1.00 54.50 67 GLU A C 1
ATOM 529 O O . GLU A 1 67 ? 3.656 -8.947 -6.229 1.00 54.50 67 GLU A O 1
ATOM 534 N N . GLU A 1 68 ? 4.335 -10.875 -5.286 1.00 55.06 68 GLU A N 1
ATOM 535 C CA . GLU A 1 68 ? 4.985 -11.474 -6.465 1.00 55.06 68 GLU A CA 1
ATOM 536 C C . GLU A 1 68 ? 3.969 -11.895 -7.551 1.00 55.06 68 GLU A C 1
ATOM 538 O O . GLU A 1 68 ? 4.275 -11.846 -8.738 1.00 55.06 68 GLU A O 1
ATOM 543 N N . ASP A 1 69 ? 2.720 -12.220 -7.184 1.00 54.09 69 ASP A N 1
ATOM 544 C CA . ASP A 1 69 ? 1.633 -12.453 -8.156 1.00 54.09 69 ASP A CA 1
ATOM 545 C C . ASP A 1 69 ? 1.162 -11.136 -8.815 1.00 54.09 69 ASP A C 1
ATOM 547 O O . ASP A 1 69 ? 0.498 -11.144 -9.854 1.00 54.09 69 ASP A O 1
ATOM 551 N N . CYS A 1 70 ? 1.532 -9.994 -8.220 1.00 51.12 70 CYS A N 1
ATOM 552 C CA . CYS A 1 70 ? 1.219 -8.636 -8.662 1.00 51.12 70 CYS A CA 1
ATOM 553 C C . CYS A 1 70 ? 2.374 -7.949 -9.405 1.00 51.12 70 CYS A C 1
ATOM 555 O O . CYS A 1 70 ? 2.360 -6.718 -9.507 1.00 51.12 70 CYS A O 1
ATOM 557 N N . ASP A 1 71 ? 3.302 -8.707 -10.004 1.00 45.78 71 ASP A N 1
ATOM 558 C CA . ASP A 1 71 ? 4.380 -8.214 -10.888 1.00 45.78 71 ASP A CA 1
ATOM 559 C C . ASP A 1 71 ? 3.894 -7.346 -12.082 1.00 45.78 71 ASP A C 1
ATOM 561 O O . A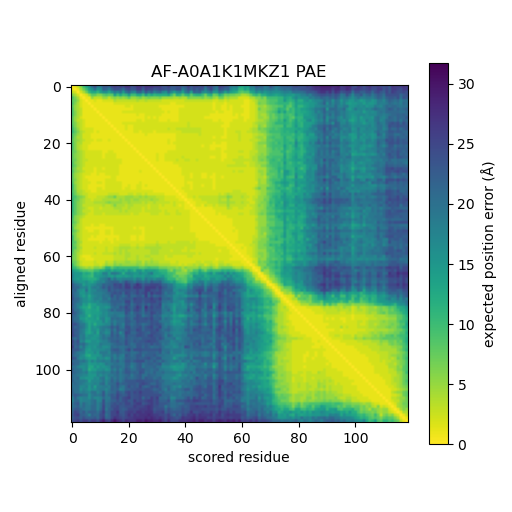SP A 1 71 ? 4.690 -6.890 -12.903 1.00 45.78 71 ASP A O 1
ATOM 565 N N . GLY A 1 72 ? 2.590 -7.066 -12.187 1.00 48.03 72 GLY A N 1
ATOM 566 C CA . GLY A 1 72 ? 1.995 -6.223 -13.214 1.00 48.03 72 GLY A CA 1
ATOM 567 C C . GLY A 1 72 ? 1.444 -4.850 -12.805 1.00 48.03 72 GLY A C 1
ATOM 568 O O . GLY A 1 72 ? 1.460 -3.992 -13.675 1.00 48.03 72 GLY A O 1
ATOM 569 N N . TRP A 1 73 ? 0.904 -4.594 -11.597 1.00 50.00 73 TRP A N 1
ATOM 570 C CA . TRP A 1 73 ? -0.056 -3.461 -11.468 1.00 50.00 73 TRP A CA 1
ATOM 571 C C . TRP A 1 73 ? -0.199 -2.787 -10.091 1.00 50.00 73 TRP A C 1
ATOM 573 O O . TRP A 1 73 ? -1.298 -2.423 -9.678 1.00 50.00 73 TRP A O 1
ATOM 583 N N . ASN A 1 74 ? 0.893 -2.540 -9.367 1.00 55.31 74 ASN A N 1
ATOM 584 C CA . ASN A 1 74 ? 0.856 -1.535 -8.297 1.00 55.31 74 ASN A CA 1
ATOM 585 C C . ASN A 1 74 ? 1.453 -0.223 -8.823 1.00 55.31 74 ASN A C 1
ATOM 587 O O . ASN A 1 74 ? 2.669 -0.094 -8.837 1.00 55.31 74 ASN A O 1
ATOM 591 N N . LEU A 1 75 ? 0.626 0.745 -9.238 1.00 52.03 75 LEU A N 1
ATOM 592 C CA . LEU A 1 75 ? 1.060 2.046 -9.788 1.00 52.03 75 LEU A CA 1
ATOM 593 C C . LEU A 1 75 ? 2.091 2.773 -8.901 1.00 52.03 75 LEU A C 1
ATOM 595 O O . LEU A 1 75 ? 3.049 3.336 -9.419 1.00 52.03 75 LEU A O 1
ATOM 599 N N . SER A 1 76 ? 1.967 2.690 -7.573 1.00 52.44 76 SER A N 1
ATOM 600 C CA . SER A 1 76 ? 2.914 3.274 -6.603 1.00 52.44 76 SER A CA 1
ATOM 601 C C . SER A 1 76 ? 4.285 2.574 -6.629 1.00 52.44 76 SER A C 1
ATOM 603 O O . SER A 1 76 ? 5.339 3.218 -6.570 1.00 52.44 76 SER A O 1
ATOM 605 N N . VAL A 1 77 ? 4.297 1.247 -6.797 1.00 55.81 77 VAL A N 1
ATOM 606 C CA . VAL A 1 77 ? 5.528 0.448 -6.926 1.00 55.81 77 VAL A CA 1
ATOM 607 C C . VAL A 1 77 ? 6.101 0.543 -8.340 1.00 55.81 77 VAL A C 1
ATOM 609 O O . VAL A 1 77 ? 7.307 0.708 -8.475 1.00 55.81 77 VAL A O 1
ATOM 612 N N . MET A 1 78 ? 5.258 0.529 -9.374 1.00 66.69 78 MET A N 1
ATOM 613 C CA . MET A 1 78 ? 5.641 0.704 -10.774 1.00 66.69 78 MET A CA 1
ATOM 614 C C . MET A 1 78 ? 6.255 2.074 -11.001 1.00 66.69 78 MET A C 1
ATOM 616 O O . MET A 1 78 ? 7.300 2.148 -11.628 1.00 66.69 78 MET A O 1
ATOM 620 N N . ARG A 1 79 ? 5.685 3.151 -10.448 1.00 77.44 79 ARG A N 1
ATOM 621 C CA . ARG A 1 79 ? 6.272 4.492 -10.546 1.00 77.44 79 ARG A CA 1
ATOM 622 C C . ARG A 1 79 ? 7.698 4.493 -10.002 1.00 77.44 79 ARG A C 1
ATOM 624 O O . ARG A 1 79 ? 8.624 4.909 -10.692 1.00 77.44 79 ARG A O 1
ATOM 631 N N . ARG A 1 80 ? 7.895 3.960 -8.791 1.00 74.94 80 ARG A N 1
ATOM 632 C CA . ARG A 1 80 ? 9.221 3.874 -8.160 1.00 74.94 80 ARG A CA 1
ATOM 633 C C . ARG A 1 80 ? 10.178 2.968 -8.941 1.00 74.94 80 ARG A C 1
ATOM 635 O O . ARG A 1 80 ? 11.329 3.344 -9.138 1.00 74.94 80 ARG A O 1
ATOM 642 N N . ASP A 1 81 ? 9.720 1.800 -9.382 1.00 77.56 81 ASP A N 1
ATOM 643 C CA . ASP A 1 81 ? 10.535 0.823 -10.110 1.00 77.56 81 ASP A CA 1
ATOM 644 C C . ASP A 1 81 ? 10.927 1.337 -11.502 1.00 77.56 81 ASP A C 1
ATOM 646 O O . ASP A 1 81 ? 12.090 1.267 -11.888 1.00 77.56 81 ASP A O 1
ATOM 650 N N . VAL A 1 82 ? 9.995 1.955 -12.229 1.00 82.19 82 VAL A N 1
ATOM 651 C CA . VAL A 1 82 ? 10.254 2.606 -13.520 1.00 82.19 82 VAL A CA 1
ATOM 652 C C . VAL A 1 82 ? 11.269 3.734 -13.353 1.00 82.19 82 VAL A C 1
ATOM 654 O O . VAL A 1 82 ? 12.249 3.766 -14.096 1.00 82.19 82 VAL A O 1
ATOM 657 N N . ILE A 1 83 ? 11.110 4.606 -12.349 1.00 85.44 83 ILE A N 1
ATOM 658 C CA . ILE A 1 83 ? 12.096 5.655 -12.043 1.00 85.44 83 ILE A CA 1
ATOM 659 C C . ILE A 1 83 ? 13.463 5.034 -11.750 1.00 85.44 83 ILE A C 1
ATOM 661 O O . ILE A 1 83 ? 14.463 5.456 -12.327 1.00 85.44 83 ILE A O 1
ATOM 665 N N . GLN A 1 84 ? 13.524 4.000 -10.909 1.00 80.62 84 GLN A N 1
ATOM 666 C CA . GLN A 1 84 ? 14.788 3.363 -10.545 1.00 80.62 84 GLN A CA 1
ATOM 667 C C . GLN A 1 84 ? 15.465 2.689 -11.744 1.00 80.62 84 GLN A C 1
ATOM 669 O O . GLN A 1 84 ? 16.682 2.790 -11.899 1.00 80.62 84 GLN A O 1
ATOM 674 N N . ARG A 1 85 ? 14.700 2.040 -12.627 1.00 85.75 85 ARG A N 1
ATOM 675 C CA . ARG A 1 85 ? 15.214 1.468 -13.878 1.00 85.75 85 ARG A CA 1
ATOM 676 C C . ARG A 1 85 ? 15.781 2.558 -14.779 1.00 85.75 85 ARG A C 1
ATOM 678 O O . ARG A 1 85 ? 16.913 2.424 -15.228 1.00 85.75 85 ARG A O 1
ATOM 685 N N . ILE A 1 86 ? 15.043 3.650 -14.988 1.00 88.00 86 ILE A N 1
ATOM 686 C CA . ILE A 1 86 ? 15.492 4.819 -15.763 1.00 88.00 86 ILE A CA 1
ATOM 687 C C . ILE A 1 86 ? 16.799 5.384 -15.182 1.00 88.00 86 ILE A C 1
ATOM 689 O O . ILE A 1 86 ? 17.739 5.660 -15.928 1.00 88.00 86 ILE A O 1
ATOM 693 N N . VAL A 1 87 ? 16.899 5.484 -13.854 1.00 87.62 87 VAL A N 1
ATOM 694 C CA . VAL A 1 87 ? 18.123 5.920 -13.167 1.00 87.62 87 VAL A CA 1
ATOM 695 C C . VAL A 1 87 ? 19.283 4.949 -13.391 1.00 87.62 87 VAL A C 1
ATOM 697 O O . VAL A 1 87 ? 20.395 5.383 -13.685 1.00 87.62 87 VAL A O 1
ATOM 700 N N . ASN A 1 88 ? 19.037 3.638 -13.342 1.00 90.19 88 ASN A N 1
ATOM 701 C CA . ASN A 1 88 ? 20.055 2.620 -13.625 1.00 90.19 88 ASN A CA 1
ATOM 702 C C . ASN A 1 88 ? 20.559 2.670 -15.081 1.00 90.19 88 ASN A C 1
ATOM 704 O O . ASN A 1 88 ? 21.680 2.244 -15.351 1.00 90.19 88 ASN A O 1
ATOM 708 N N . PHE A 1 89 ? 19.775 3.231 -16.009 1.00 90.69 89 PHE A N 1
ATOM 709 C CA . PHE A 1 89 ? 20.209 3.540 -17.377 1.00 90.69 89 PHE A CA 1
ATOM 710 C C . PHE A 1 89 ? 21.052 4.828 -17.488 1.00 90.69 89 PHE A C 1
ATOM 712 O O . PHE A 1 89 ? 21.442 5.211 -18.590 1.00 90.69 89 PHE A O 1
ATOM 719 N N . GLY A 1 90 ? 21.366 5.492 -16.371 1.00 90.69 90 GLY A N 1
ATOM 720 C CA . GLY A 1 90 ? 22.237 6.670 -16.316 1.00 90.69 90 GLY A CA 1
ATOM 721 C C . GLY A 1 90 ? 21.508 8.011 -16.426 1.00 90.69 90 GLY A C 1
ATOM 722 O O . GLY A 1 90 ? 22.145 9.042 -16.644 1.00 90.69 90 GLY A O 1
ATOM 723 N N . ILE A 1 91 ? 20.182 8.027 -16.293 1.00 92.75 91 ILE A N 1
ATOM 724 C CA . ILE A 1 91 ? 19.391 9.262 -16.249 1.00 92.75 91 ILE A CA 1
ATOM 725 C C . ILE A 1 91 ? 19.347 9.775 -14.802 1.00 92.75 91 ILE A C 1
ATOM 727 O O . ILE A 1 91 ? 19.221 8.992 -13.866 1.00 92.75 91 ILE A O 1
ATOM 731 N N . SER A 1 92 ? 19.463 11.091 -14.590 1.00 94.12 92 SER A N 1
ATOM 732 C CA . SER A 1 92 ? 19.404 11.635 -13.227 1.00 94.12 92 SER A CA 1
ATOM 733 C C . SER A 1 92 ? 18.015 11.420 -12.603 1.00 94.12 92 SER A C 1
ATOM 735 O O . SER A 1 92 ? 17.017 11.442 -13.335 1.00 94.12 92 SER A O 1
ATOM 737 N N . PRO A 1 93 ? 17.913 11.245 -11.273 1.00 88.38 93 PRO A N 1
ATOM 738 C CA . PRO A 1 93 ? 16.629 11.050 -10.598 1.00 88.38 93 PRO A CA 1
ATOM 739 C C . PRO A 1 93 ? 15.606 12.147 -10.914 1.00 88.38 93 PRO A C 1
ATOM 741 O O . PRO A 1 93 ? 14.448 11.852 -11.190 1.00 88.38 93 PRO A O 1
ATOM 744 N N . GLU A 1 94 ? 16.041 13.406 -10.973 1.00 90.56 94 GLU A N 1
ATOM 745 C CA . GLU A 1 94 ? 15.173 14.551 -11.267 1.00 90.56 94 GLU A CA 1
ATOM 746 C C . GLU A 1 94 ? 14.594 14.462 -12.683 1.00 90.56 94 GLU A C 1
ATOM 748 O O . GLU A 1 94 ? 13.420 14.750 -12.915 1.00 90.56 94 GLU A O 1
ATOM 753 N N . ARG A 1 95 ? 15.409 14.029 -13.650 1.00 90.06 95 ARG A N 1
ATOM 754 C CA . ARG A 1 95 ? 14.977 13.878 -15.041 1.00 90.06 95 ARG A CA 1
ATOM 755 C C . ARG A 1 95 ? 14.060 12.667 -15.218 1.00 90.06 95 ARG A C 1
ATOM 757 O O . ARG A 1 95 ? 13.117 12.747 -16.002 1.00 90.06 95 ARG A O 1
ATOM 764 N N . ALA A 1 96 ? 14.309 11.582 -14.487 1.00 90.00 96 ALA A N 1
ATOM 765 C CA . ALA A 1 96 ? 13.442 10.408 -14.466 1.00 90.00 96 ALA A CA 1
ATOM 766 C C . ALA A 1 96 ? 12.044 10.752 -13.924 1.00 90.00 96 ALA A C 1
ATOM 768 O O . ALA A 1 96 ? 11.043 10.395 -14.541 1.00 90.00 96 ALA A O 1
ATOM 769 N N . GLU A 1 97 ? 11.979 11.519 -12.833 1.00 90.69 97 GLU A N 1
ATOM 770 C CA . GLU A 1 97 ? 10.728 12.009 -12.241 1.00 90.69 97 GLU A CA 1
ATOM 771 C C . GLU A 1 97 ? 9.908 12.855 -13.226 1.00 90.69 97 GLU A C 1
ATOM 773 O O . GLU A 1 97 ? 8.703 12.641 -13.386 1.00 90.69 97 GLU A O 1
ATOM 778 N N . ILE A 1 98 ? 10.559 13.776 -13.945 1.00 91.69 98 ILE A N 1
ATOM 779 C CA . ILE A 1 98 ? 9.904 14.606 -14.970 1.00 91.69 98 ILE A CA 1
ATOM 780 C C . ILE A 1 98 ? 9.354 13.746 -16.113 1.00 91.69 98 ILE A C 1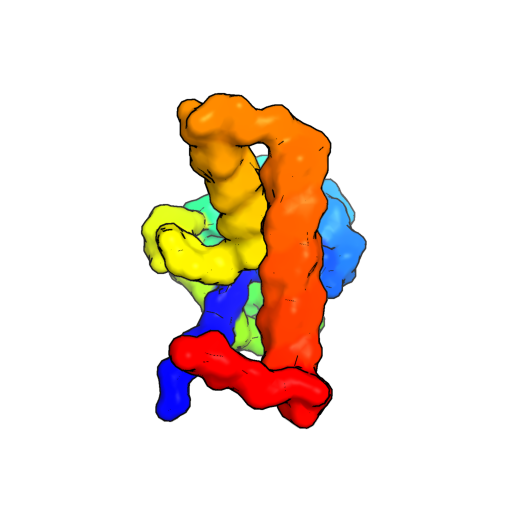
ATOM 782 O O . ILE A 1 98 ? 8.232 13.969 -16.567 1.00 91.69 98 ILE A O 1
ATOM 786 N N . MET A 1 99 ? 10.126 12.762 -16.585 1.00 89.44 99 MET A N 1
ATOM 787 C CA . MET A 1 99 ? 9.702 11.873 -17.672 1.00 89.44 99 MET A CA 1
ATOM 788 C C . MET A 1 99 ? 8.472 11.056 -17.284 1.00 89.44 99 MET A C 1
ATOM 790 O O . MET A 1 99 ? 7.505 11.017 -18.043 1.00 89.44 99 MET A O 1
ATOM 794 N N . VAL A 1 100 ? 8.493 10.439 -16.102 1.00 89.69 100 VAL A N 1
ATOM 795 C CA . VAL A 1 100 ? 7.379 9.614 -15.623 1.00 89.69 100 VAL A CA 1
ATOM 796 C C . VAL A 1 100 ? 6.138 10.470 -15.383 1.00 89.69 100 VAL A C 1
ATOM 798 O O . VAL A 1 100 ? 5.080 10.138 -15.907 1.00 89.69 100 VAL A O 1
ATOM 801 N N . SER A 1 101 ? 6.278 11.629 -14.734 1.00 88.69 101 SER A N 1
ATOM 802 C CA . SER A 1 101 ? 5.152 12.551 -14.512 1.00 88.69 101 SER A CA 1
ATOM 803 C C . SER A 1 101 ? 4.559 13.065 -15.831 1.00 88.69 101 SER A C 1
ATOM 805 O O . SER A 1 101 ? 3.346 13.194 -15.973 1.00 88.69 101 SER A O 1
ATOM 807 N N . SER A 1 102 ? 5.398 13.325 -16.841 1.00 87.69 102 SER A N 1
ATOM 808 C CA . SER A 1 102 ? 4.917 13.723 -18.167 1.00 87.69 102 SER A CA 1
ATOM 809 C C . SER A 1 102 ? 4.142 12.608 -18.873 1.00 87.69 102 SER A C 1
ATOM 811 O O . SER A 1 102 ? 3.216 12.919 -19.621 1.00 87.69 102 SER A O 1
ATOM 813 N N . LEU A 1 103 ? 4.529 11.343 -18.694 1.00 86.56 103 LEU A N 1
ATOM 814 C CA . LEU A 1 103 ? 3.819 10.197 -19.266 1.00 86.56 103 LEU A CA 1
ATOM 815 C C . LEU A 1 103 ? 2.495 9.946 -18.542 1.00 86.56 103 LEU A C 1
ATOM 817 O O . LEU A 1 103 ? 1.491 9.714 -19.208 1.00 86.56 103 LEU A O 1
ATOM 821 N N . GLU A 1 104 ? 2.482 10.052 -17.211 1.00 84.81 104 GLU A N 1
ATOM 822 C CA . GLU A 1 104 ? 1.272 9.944 -16.388 1.00 84.81 104 GLU A CA 1
ATOM 823 C C . GLU A 1 104 ? 0.217 10.971 -16.826 1.00 84.81 104 GLU A C 1
ATOM 825 O O . GLU A 1 104 ? -0.925 10.601 -17.094 1.00 84.81 104 GLU A O 1
ATOM 830 N N . SER A 1 105 ? 0.612 12.237 -17.002 1.00 83.81 105 SER A N 1
ATOM 831 C CA . SER A 1 105 ? -0.297 13.294 -17.465 1.00 83.81 105 SER A CA 1
ATOM 832 C C . SER A 1 105 ? -0.855 13.038 -18.867 1.00 83.81 105 SER A C 1
ATOM 834 O O . SER A 1 105 ? -2.042 13.251 -19.100 1.00 83.81 105 SER A O 1
ATOM 836 N N . LYS A 1 106 ? -0.027 12.558 -19.804 1.00 86.62 106 LYS A N 1
ATOM 837 C CA . LYS A 1 106 ? -0.481 12.230 -21.169 1.00 86.62 106 LYS A CA 1
ATOM 838 C C . LYS A 1 106 ? -1.436 11.044 -21.182 1.00 86.62 106 LYS A C 1
ATOM 840 O O . LYS A 1 106 ? -2.459 11.076 -21.855 1.00 86.62 106 LYS A O 1
ATOM 845 N N . LEU A 1 107 ? -1.118 9.999 -20.421 1.00 82.94 107 LEU A N 1
ATOM 846 C CA . LEU A 1 107 ? -1.985 8.833 -20.295 1.00 82.94 107 LEU A CA 1
ATOM 847 C C . LEU A 1 107 ? -3.351 9.229 -19.723 1.00 82.94 107 LEU A C 1
ATOM 849 O O . LEU A 1 107 ? -4.375 8.760 -20.214 1.00 82.94 107 LEU A O 1
ATOM 853 N N . LEU A 1 108 ? -3.369 10.121 -18.729 1.00 78.50 108 LEU A N 1
ATOM 854 C CA . LEU A 1 108 ? -4.603 10.636 -18.146 1.00 78.50 108 LEU A CA 1
ATOM 855 C C . LEU A 1 108 ? -5.449 11.401 -19.174 1.00 78.50 108 LEU A C 1
ATOM 857 O O . LEU A 1 108 ? -6.640 11.120 -19.286 1.00 78.50 108 LEU A O 1
ATOM 861 N N . ALA A 1 109 ? -4.832 12.290 -19.960 1.00 79.69 109 ALA A N 1
ATOM 862 C CA . ALA A 1 109 ? -5.514 13.041 -21.017 1.00 79.69 109 ALA A CA 1
ATOM 863 C C . ALA A 1 109 ? -6.148 12.113 -22.068 1.00 79.69 109 ALA A C 1
ATOM 865 O O . ALA A 1 109 ? -7.296 12.311 -22.468 1.00 79.69 109 ALA A O 1
ATOM 866 N N . VAL A 1 110 ? -5.450 11.042 -22.459 1.00 82.44 110 VAL A N 1
ATOM 867 C CA . VAL A 1 110 ? -6.008 10.042 -23.382 1.00 82.44 110 VAL A CA 1
ATOM 868 C C . VAL A 1 110 ? -7.181 9.282 -22.758 1.00 82.44 110 VAL A C 1
ATOM 870 O O . VAL A 1 110 ? -8.211 9.103 -23.404 1.00 82.44 110 VAL A O 1
ATOM 873 N N . ILE A 1 111 ? -7.062 8.846 -21.499 1.00 77.69 111 ILE A N 1
ATOM 874 C CA . ILE A 1 111 ? -8.147 8.141 -20.791 1.00 77.69 111 ILE A CA 1
ATOM 875 C C . ILE A 1 111 ? -9.391 9.032 -20.662 1.00 77.69 111 ILE A C 1
ATOM 877 O O . ILE A 1 111 ? -10.516 8.541 -20.752 1.00 77.69 111 ILE A O 1
ATOM 881 N N . GLN A 1 112 ? -9.197 10.337 -20.476 1.00 78.62 112 GLN A N 1
ATOM 882 C CA . GLN A 1 112 ? -10.270 11.329 -20.394 1.00 78.62 112 GLN A CA 1
ATOM 883 C C . GLN A 1 112 ? -10.845 11.716 -21.767 1.00 78.62 112 GLN A C 1
ATOM 885 O O . GLN A 1 112 ? -11.846 12.428 -21.827 1.00 78.62 112 GLN A O 1
ATOM 890 N N . GLY A 1 113 ? -10.262 11.219 -22.864 1.00 83.44 113 GLY A N 1
ATOM 891 C CA . GLY A 1 113 ? -10.676 11.539 -24.229 1.00 83.44 113 GLY A CA 1
ATOM 892 C C . GLY A 1 113 ? -10.305 12.957 -24.669 1.00 83.44 113 GLY A C 1
ATOM 893 O O . GLY A 1 113 ? -10.876 13.461 -25.634 1.00 83.44 113 GLY A O 1
ATOM 894 N N . GLU A 1 114 ? -9.380 13.609 -23.961 1.00 81.56 114 GLU A N 1
ATOM 895 C CA . GLU A 1 114 ? -8.878 14.952 -24.274 1.00 81.56 114 GLU A CA 1
ATOM 896 C C . GLU A 1 114 ? -7.788 14.923 -25.360 1.00 81.56 114 GLU A C 1
ATOM 898 O O . GLU A 1 114 ? -7.610 15.900 -26.086 1.00 81.56 114 GLU A O 1
ATOM 903 N N . GLU A 1 115 ? -7.097 13.790 -25.513 1.00 77.25 115 GLU A N 1
ATOM 904 C CA . GLU A 1 115 ? -6.136 13.521 -26.588 1.00 77.25 115 GLU A CA 1
ATOM 905 C C . GLU A 1 115 ? -6.416 12.162 -27.249 1.00 77.25 115 GLU A C 1
ATOM 907 O O . GLU A 1 115 ? -6.741 11.180 -26.579 1.00 77.25 115 GLU A O 1
ATOM 912 N N . GLU A 1 116 ? -6.237 12.072 -28.571 1.00 73.06 116 GLU A N 1
ATOM 913 C CA . GLU A 1 116 ? -6.141 10.777 -29.251 1.00 73.06 116 GLU A CA 1
ATOM 914 C C . GLU A 1 116 ? -4.736 10.194 -29.068 1.00 73.06 116 GLU A C 1
ATOM 916 O O . GLU A 1 116 ? -3.726 10.891 -29.194 1.00 73.06 116 GLU A O 1
ATOM 921 N N . LEU A 1 117 ? -4.667 8.889 -28.795 1.00 65.50 117 LEU A N 1
ATOM 922 C CA . LEU A 1 117 ? -3.409 8.159 -28.679 1.00 65.50 117 LEU A CA 1
ATOM 923 C C . LEU A 1 117 ? -2.749 8.105 -30.066 1.00 65.50 117 LEU A C 1
ATOM 925 O O . LEU A 1 117 ? -3.095 7.267 -30.896 1.00 65.50 117 LEU A O 1
ATOM 929 N N . ALA A 1 118 ? -1.834 9.036 -30.336 1.00 64.81 118 ALA A N 1
ATOM 930 C CA . ALA A 1 118 ? -1.057 9.046 -31.569 1.00 64.81 118 ALA A CA 1
ATOM 931 C C . ALA A 1 118 ? -0.107 7.834 -31.572 1.00 64.81 118 ALA A C 1
ATOM 933 O O . ALA A 1 118 ? 0.891 7.827 -30.847 1.00 64.81 118 ALA A O 1
ATOM 934 N N . LEU A 1 119 ? -0.477 6.797 -32.332 1.00 52.34 119 LEU A N 1
ATOM 935 C CA . LEU A 1 119 ? 0.310 5.579 -32.566 1.00 52.34 119 LEU A CA 1
ATOM 936 C C . LEU A 1 119 ? 1.511 5.833 -33.485 1.00 52.34 119 LEU A C 1
ATOM 938 O O . LEU A 1 119 ? 1.353 6.581 -34.477 1.00 52.34 119 LEU A O 1
#